Protein AF-A0A917PQ58-F1 (afdb_monomer_lite)

Sequence (149 aa):
MGRSGKFSRRNDREARRAAQQQMDANDAPAIWERPPKEEWDPPSEFSVALSATSRLFVRTNNYRGKCIDFAICHQVGGPYRWRDIFRVDSSHDTVHRHDLTRGTDQRETIESINGPLTVDRQYTEQYDFMLATWEQREREQGDGRVDER

Structure (mmCIF, N/CA/C/O backbone):
data_AF-A0A917PQ58-F1
#
_entry.id   AF-A0A917PQ58-F1
#
loop_
_atom_site.group_PDB
_atom_site.id
_atom_site.type_symbol
_atom_site.label_atom_id
_atom_site.label_alt_id
_atom_site.label_comp_id
_atom_site.label_asym_id
_atom_site.label_entity_id
_atom_site.label_seq_id
_atom_site.pdbx_PDB_ins_code
_atom_site.Cartn_x
_atom_site.Cartn_y
_atom_site.Cartn_z
_atom_site.occupancy
_atom_site.B_iso_or_equiv
_atom_site.auth_seq_id
_atom_site.auth_comp_id
_atom_site.auth_asym_id
_atom_site.auth_atom_id
_atom_site.pdbx_PDB_model_num
ATOM 1 N N . MET A 1 1 ? 28.857 34.158 -68.858 1.00 40.44 1 MET A N 1
ATOM 2 C CA . MET A 1 1 ? 29.669 33.894 -67.648 1.00 40.44 1 MET A CA 1
ATOM 3 C C . MET A 1 1 ? 28.725 33.580 -66.496 1.00 40.44 1 MET A C 1
ATOM 5 O O . MET A 1 1 ? 27.702 34.242 -66.368 1.00 40.44 1 MET A O 1
ATOM 9 N N . GLY A 1 2 ? 28.981 32.466 -65.807 1.00 41.34 2 GLY A N 1
ATOM 10 C CA . GLY A 1 2 ? 27.979 31.646 -65.120 1.00 41.34 2 GLY A CA 1
ATOM 11 C C . GLY A 1 2 ? 27.456 32.176 -63.783 1.00 41.34 2 GLY A C 1
ATOM 12 O O . GLY A 1 2 ? 28.184 32.750 -62.981 1.00 41.34 2 GLY A O 1
ATOM 13 N N . ARG A 1 3 ? 26.166 31.913 -63.552 1.00 50.50 3 ARG A N 1
ATOM 14 C CA . ARG A 1 3 ? 25.467 32.015 -62.267 1.00 50.50 3 ARG A CA 1
ATOM 15 C C . ARG A 1 3 ? 25.549 30.657 -61.566 1.00 50.50 3 ARG A C 1
ATOM 17 O O . ARG A 1 3 ? 25.039 29.701 -62.133 1.00 50.50 3 ARG A O 1
ATOM 24 N N . SER A 1 4 ? 26.089 30.556 -60.352 1.00 48.25 4 SER A N 1
ATOM 25 C CA . SER A 1 4 ? 25.689 29.496 -59.408 1.00 48.25 4 SER A CA 1
ATOM 26 C C . SER A 1 4 ? 26.263 29.733 -58.012 1.00 48.25 4 SER A C 1
ATOM 28 O O . SER A 1 4 ? 27.385 30.210 -57.884 1.00 48.25 4 SER A O 1
ATOM 30 N N . GLY A 1 5 ? 25.502 29.384 -56.972 1.00 47.47 5 GLY A N 1
ATOM 31 C CA . GLY A 1 5 ? 26.006 29.366 -55.594 1.00 47.47 5 GLY A CA 1
ATOM 32 C C . GLY A 1 5 ? 25.015 29.803 -54.513 1.00 47.47 5 GLY A C 1
ATOM 33 O O . GLY A 1 5 ? 25.385 30.566 -53.629 1.00 47.47 5 GLY A O 1
ATOM 34 N N . LYS A 1 6 ? 23.747 29.366 -54.556 1.00 47.50 6 LYS A N 1
ATOM 35 C CA . LYS A 1 6 ? 22.775 29.608 -53.463 1.00 47.50 6 LYS A CA 1
ATOM 36 C C . LYS A 1 6 ? 22.003 28.355 -53.016 1.00 47.50 6 LYS A C 1
ATOM 38 O O . LYS A 1 6 ? 20.891 28.477 -52.518 1.00 47.50 6 LYS A O 1
ATOM 43 N N . PHE A 1 7 ? 22.582 27.159 -53.151 1.00 48.88 7 PHE A N 1
ATOM 44 C CA . PHE A 1 7 ? 21.887 25.895 -52.836 1.00 48.88 7 PHE A CA 1
ATOM 45 C C . PHE A 1 7 ? 22.466 25.074 -51.667 1.00 48.88 7 PHE A C 1
ATOM 47 O O . PHE A 1 7 ? 21.937 24.014 -51.371 1.00 48.88 7 PHE A O 1
ATOM 54 N N . SER A 1 8 ? 23.491 25.547 -50.945 1.00 55.22 8 SER A N 1
ATOM 55 C CA . SER A 1 8 ? 24.182 24.687 -49.959 1.00 55.22 8 SER A CA 1
ATOM 56 C C . SER A 1 8 ? 23.692 24.788 -48.506 1.00 55.22 8 SER A C 1
ATOM 58 O O . SER A 1 8 ? 23.981 23.899 -47.724 1.00 55.22 8 SER A O 1
ATOM 60 N N . ARG A 1 9 ? 22.973 25.845 -48.095 1.00 53.72 9 ARG A N 1
ATOM 61 C CA . ARG A 1 9 ? 22.705 26.096 -46.655 1.00 53.72 9 ARG A CA 1
ATOM 62 C C . ARG A 1 9 ? 21.360 25.577 -46.127 1.00 53.72 9 ARG A C 1
ATOM 64 O O . ARG A 1 9 ? 21.173 25.531 -44.916 1.00 53.72 9 ARG A O 1
ATOM 71 N N . ARG A 1 10 ? 20.403 25.238 -47.002 1.00 55.22 10 ARG A N 1
ATOM 72 C CA . ARG A 1 10 ? 19.088 24.704 -46.584 1.00 55.22 10 ARG A CA 1
ATOM 73 C C . ARG A 1 10 ? 19.149 23.207 -46.274 1.00 55.22 10 ARG A C 1
ATOM 75 O O . ARG A 1 10 ? 18.634 22.811 -45.234 1.00 55.22 10 ARG A O 1
ATOM 82 N N . ASN A 1 11 ? 19.860 22.436 -47.097 1.00 58.81 11 ASN A N 1
ATOM 83 C CA . ASN A 1 11 ? 19.992 20.986 -46.925 1.00 58.81 11 ASN A CA 1
ATOM 84 C C . ASN A 1 11 ? 20.666 20.615 -45.593 1.00 58.81 11 ASN A C 1
ATOM 86 O O . ASN A 1 11 ? 20.209 19.704 -44.911 1.00 58.81 11 ASN A O 1
ATOM 90 N N . ASP A 1 12 ? 21.664 21.387 -45.152 1.00 60.78 12 ASP A N 1
ATOM 91 C CA . ASP A 1 12 ? 22.346 21.140 -43.872 1.00 60.78 12 ASP A CA 1
ATOM 92 C C . ASP A 1 12 ? 21.435 21.347 -42.653 1.00 60.78 12 ASP A C 1
ATOM 94 O O . ASP A 1 12 ? 21.607 20.701 -41.619 1.00 60.78 12 ASP A O 1
ATOM 98 N N . ARG A 1 13 ? 20.455 22.256 -42.744 1.00 61.66 13 ARG A N 1
ATOM 99 C CA . ARG A 1 13 ? 19.552 22.562 -41.626 1.00 61.66 13 ARG A CA 1
ATOM 100 C C . ARG A 1 13 ? 18.455 21.512 -41.482 1.00 61.66 13 ARG A C 1
ATOM 102 O O . ARG A 1 13 ? 18.069 21.204 -40.357 1.00 61.66 13 ARG A O 1
ATOM 109 N N . GLU A 1 14 ? 17.971 20.971 -42.596 1.00 67.88 14 GLU A N 1
ATOM 110 C CA . GLU A 1 14 ? 17.015 19.860 -42.599 1.00 67.88 14 GLU A CA 1
ATOM 111 C C . GLU A 1 14 ? 17.679 18.561 -42.144 1.00 67.88 14 GLU A C 1
ATOM 113 O O . GLU A 1 14 ? 17.137 17.896 -41.267 1.00 67.88 14 GLU A O 1
ATOM 118 N N . ALA A 1 15 ? 18.898 18.273 -42.611 1.00 67.75 15 ALA A N 1
ATOM 119 C CA . ALA A 1 15 ? 19.668 17.120 -42.148 1.00 67.75 15 ALA A CA 1
ATOM 120 C C . ALA A 1 15 ? 19.958 17.179 -40.638 1.00 67.75 15 ALA A C 1
ATOM 122 O O . ALA A 1 15 ? 19.785 16.186 -39.938 1.00 67.75 15 ALA A O 1
ATOM 123 N N . ARG A 1 16 ? 20.324 18.354 -40.099 1.00 65.94 16 ARG A N 1
ATOM 124 C CA . ARG A 1 16 ? 20.527 18.536 -38.649 1.00 65.94 16 ARG A CA 1
ATOM 125 C C . ARG A 1 16 ? 19.236 18.422 -37.840 1.00 65.94 16 ARG A C 1
ATOM 127 O O . ARG A 1 16 ? 19.274 17.889 -36.741 1.00 65.94 16 ARG A O 1
ATOM 134 N N . ARG A 1 17 ? 18.099 18.900 -38.360 1.00 66.31 17 ARG A N 1
ATOM 135 C CA . ARG A 1 17 ? 16.792 18.731 -37.699 1.00 66.31 17 ARG A CA 1
ATOM 136 C C . ARG A 1 17 ? 16.332 17.277 -37.700 1.00 66.31 17 ARG A C 1
ATOM 138 O O . ARG A 1 17 ? 15.838 16.826 -36.677 1.00 66.31 17 ARG A O 1
ATOM 145 N N . ALA A 1 18 ? 16.525 16.559 -38.804 1.00 64.12 18 ALA A N 1
ATOM 146 C CA . ALA A 1 18 ? 16.210 15.136 -38.893 1.00 64.12 18 ALA A CA 1
ATOM 147 C C . ALA A 1 18 ? 17.116 14.300 -37.975 1.00 64.12 18 ALA A C 1
ATOM 149 O O . ALA A 1 18 ? 16.622 13.428 -37.270 1.00 64.12 18 ALA A O 1
ATOM 150 N N . ALA A 1 19 ? 18.415 14.619 -37.913 1.00 63.28 19 ALA A N 1
ATOM 151 C CA . ALA A 1 19 ? 19.349 13.975 -36.992 1.00 63.28 19 ALA A CA 1
ATOM 152 C C . ALA A 1 19 ? 19.001 14.260 -35.522 1.00 63.28 19 ALA A C 1
ATOM 154 O O . ALA A 1 19 ? 19.004 13.339 -34.715 1.00 63.28 19 ALA A O 1
ATOM 155 N N . GLN A 1 20 ? 18.628 15.501 -35.181 1.00 60.25 20 GLN A N 1
ATOM 156 C CA . GLN A 1 20 ? 18.167 15.843 -33.832 1.00 60.25 20 GLN A CA 1
ATOM 157 C C . GLN A 1 20 ? 16.865 15.105 -33.480 1.00 60.25 20 GLN A C 1
ATOM 159 O O . GLN A 1 20 ? 16.788 14.499 -32.423 1.00 60.25 20 GLN A O 1
ATOM 164 N N . GLN A 1 21 ? 15.883 15.061 -34.389 1.00 59.78 21 GLN A N 1
ATOM 165 C CA . GLN A 1 21 ? 14.642 14.300 -34.183 1.00 59.78 21 GLN A CA 1
ATOM 166 C C . GLN A 1 21 ? 14.881 12.789 -34.044 1.00 59.78 21 GLN A C 1
ATOM 168 O O . GLN A 1 21 ? 14.168 12.135 -33.292 1.00 59.78 21 GLN A O 1
ATOM 173 N N . GLN A 1 22 ? 15.873 12.225 -34.740 1.00 58.81 22 GLN A N 1
ATOM 174 C CA . GLN A 1 22 ? 16.258 10.820 -34.574 1.00 58.81 22 GLN A CA 1
ATOM 175 C C . GLN A 1 22 ? 17.009 10.555 -33.264 1.00 58.81 22 GLN A C 1
ATOM 177 O O . GLN A 1 22 ? 16.840 9.483 -32.689 1.00 58.81 22 GLN A O 1
ATOM 182 N N . MET A 1 23 ? 17.819 11.503 -32.782 1.00 57.28 23 MET A N 1
ATOM 183 C CA . MET A 1 23 ? 18.466 11.392 -31.470 1.00 57.28 23 MET A CA 1
ATOM 184 C C . MET A 1 23 ? 17.437 11.494 -30.339 1.00 57.28 23 MET A C 1
ATOM 186 O O . MET A 1 23 ? 17.443 10.646 -29.454 1.00 57.28 23 MET A O 1
ATOM 190 N N . ASP A 1 24 ? 16.495 12.435 -30.430 1.00 55.03 24 ASP A N 1
ATOM 191 C CA . ASP A 1 24 ? 15.431 12.611 -29.434 1.00 55.03 24 ASP A CA 1
ATOM 192 C C . ASP A 1 24 ? 14.456 11.410 -29.408 1.00 55.03 24 ASP A C 1
ATOM 194 O O . ASP A 1 24 ? 13.891 11.090 -28.366 1.00 55.03 24 ASP A O 1
ATOM 198 N N . ALA A 1 25 ? 14.271 10.706 -30.534 1.00 54.69 25 ALA A N 1
ATOM 199 C CA . ALA A 1 25 ? 13.430 9.506 -30.608 1.00 54.69 25 ALA A CA 1
ATOM 200 C C . ALA A 1 25 ? 14.083 8.247 -30.005 1.00 54.69 25 ALA A C 1
ATOM 202 O O . ALA A 1 25 ? 13.368 7.341 -29.580 1.00 54.69 25 ALA A O 1
ATOM 203 N N . ASN A 1 26 ? 15.418 8.180 -29.960 1.00 55.53 26 ASN A N 1
ATOM 204 C CA . ASN A 1 26 ? 16.153 7.060 -29.357 1.00 55.53 26 ASN A CA 1
ATOM 205 C C . ASN A 1 26 ? 16.333 7.197 -27.837 1.00 55.53 26 ASN A C 1
ATOM 207 O O . ASN A 1 26 ? 16.674 6.211 -27.190 1.00 55.53 26 ASN A O 1
ATOM 211 N N . ASP A 1 27 ? 16.084 8.384 -27.280 1.00 52.28 27 ASP A N 1
ATOM 212 C CA . ASP A 1 27 ? 16.139 8.668 -25.838 1.00 52.28 27 ASP A CA 1
ATOM 213 C C . ASP A 1 27 ? 14.754 8.612 -25.165 1.00 52.28 27 ASP A C 1
ATOM 215 O O . ASP A 1 27 ? 14.582 9.042 -24.021 1.00 52.28 27 ASP A O 1
ATOM 219 N N . ALA A 1 28 ? 13.739 8.073 -25.854 1.00 58.59 28 ALA A N 1
ATOM 220 C CA . ALA A 1 28 ? 12.460 7.789 -25.219 1.00 58.59 28 ALA A CA 1
ATOM 221 C C . ALA A 1 28 ? 12.696 6.812 -24.048 1.00 58.59 28 ALA A C 1
ATOM 223 O O . ALA A 1 28 ? 13.298 5.754 -24.259 1.00 58.59 28 ALA A O 1
ATOM 224 N N . PRO A 1 29 ? 12.261 7.143 -22.815 1.00 58.50 29 PRO A N 1
ATOM 225 C CA . PRO A 1 29 ? 12.496 6.283 -21.666 1.00 58.50 29 PRO A CA 1
ATOM 226 C C . PRO A 1 29 ? 11.893 4.909 -21.945 1.00 58.50 29 PRO A C 1
ATOM 228 O O . PRO A 1 29 ? 10.753 4.811 -22.405 1.00 58.50 29 PRO A O 1
ATOM 231 N N . ALA A 1 30 ? 12.669 3.854 -21.689 1.00 63.62 30 ALA A N 1
ATOM 232 C CA . ALA A 1 30 ? 12.189 2.488 -21.826 1.00 63.62 30 ALA A CA 1
ATOM 233 C C . ALA A 1 30 ? 10.879 2.341 -21.039 1.00 63.62 30 ALA A C 1
ATOM 235 O O . ALA A 1 30 ? 10.841 2.609 -19.836 1.00 63.62 30 ALA A O 1
ATOM 236 N N . ILE A 1 31 ? 9.805 1.954 -21.731 1.00 70.00 31 ILE A N 1
ATOM 237 C CA . ILE A 1 31 ? 8.519 1.672 -21.098 1.00 70.00 31 ILE A CA 1
ATOM 238 C C . ILE A 1 31 ? 8.753 0.465 -20.199 1.00 70.00 31 ILE A C 1
ATOM 240 O O . ILE A 1 31 ? 9.163 -0.597 -20.667 1.00 70.00 31 ILE A O 1
ATOM 244 N N . TRP A 1 32 ? 8.568 0.642 -18.894 1.00 82.44 32 TRP A N 1
ATOM 245 C CA . TRP A 1 32 ? 8.654 -0.478 -17.977 1.00 82.44 32 TRP A CA 1
ATOM 246 C C . TRP A 1 32 ? 7.495 -1.434 -18.243 1.00 82.44 32 TRP A C 1
ATOM 248 O O . TRP A 1 32 ? 6.333 -1.067 -18.097 1.00 82.44 32 TRP A O 1
ATOM 258 N N . GLU A 1 33 ? 7.830 -2.666 -18.607 1.00 86.62 33 GLU A N 1
ATOM 259 C CA . GLU A 1 33 ? 6.869 -3.752 -18.724 1.00 86.62 33 GLU A CA 1
ATOM 260 C C . GLU A 1 33 ? 6.928 -4.607 -17.459 1.00 86.62 33 GLU A C 1
ATOM 262 O O . GLU A 1 33 ? 7.988 -5.103 -17.055 1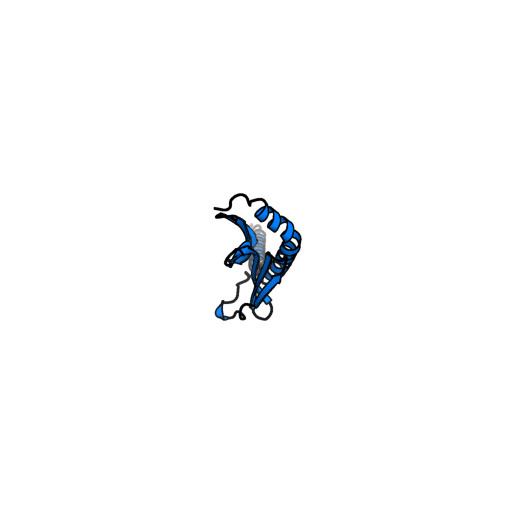.00 86.62 33 GLU A O 1
ATOM 267 N N . ARG A 1 34 ? 5.776 -4.770 -16.805 1.00 88.50 34 ARG A N 1
ATOM 268 C CA . ARG A 1 34 ? 5.659 -5.666 -15.656 1.00 88.50 34 ARG A CA 1
ATOM 269 C C . ARG A 1 34 ? 5.917 -7.111 -16.121 1.00 88.50 34 ARG A C 1
ATOM 271 O O . ARG A 1 34 ? 5.372 -7.505 -17.152 1.00 88.50 34 ARG A O 1
ATOM 278 N N . PRO A 1 35 ? 6.699 -7.919 -15.377 1.00 91.50 35 PRO A N 1
ATOM 279 C CA . PRO A 1 35 ? 6.916 -9.315 -15.745 1.00 91.50 35 PRO A CA 1
ATOM 280 C C . PRO A 1 35 ? 5.588 -10.095 -15.775 1.00 91.50 35 PRO A C 1
ATOM 282 O O . PRO A 1 35 ? 4.667 -9.752 -15.018 1.00 91.50 35 PRO A O 1
ATOM 285 N N . PRO A 1 36 ? 5.483 -11.157 -16.595 1.00 92.19 36 PRO A N 1
ATOM 286 C CA . PRO A 1 36 ? 4.325 -12.049 -16.604 1.00 92.19 36 PRO A CA 1
ATOM 287 C C . PRO A 1 36 ? 4.038 -12.611 -15.208 1.00 92.19 36 PRO A C 1
ATOM 289 O O . PRO A 1 36 ? 4.965 -12.880 -14.444 1.00 92.19 36 PRO A O 1
ATOM 292 N N . LYS A 1 37 ? 2.758 -12.797 -14.862 1.00 91.50 37 LYS A N 1
ATOM 293 C CA . LYS A 1 37 ? 2.337 -13.248 -13.519 1.00 91.50 37 LYS A CA 1
ATOM 294 C C . LYS A 1 37 ? 2.893 -14.618 -13.144 1.00 91.50 37 LYS A C 1
ATOM 296 O O . LYS A 1 37 ? 3.068 -14.906 -11.967 1.00 91.50 37 LYS A O 1
ATOM 301 N N . GLU A 1 38 ? 3.175 -15.446 -14.139 1.00 94.62 38 GLU A N 1
ATOM 302 C CA . GLU A 1 38 ? 3.740 -16.785 -14.002 1.00 94.62 38 GLU A CA 1
ATOM 303 C C . GLU A 1 38 ? 5.191 -16.757 -13.501 1.00 94.62 38 GLU A C 1
ATOM 305 O O . GLU A 1 38 ? 5.671 -17.753 -12.966 1.00 94.62 38 GLU A O 1
ATOM 310 N N . GLU A 1 39 ? 5.882 -15.625 -13.666 1.00 94.56 39 GLU A N 1
ATOM 311 C CA . GLU A 1 39 ? 7.249 -15.418 -13.188 1.00 94.56 39 GLU A CA 1
ATOM 312 C C . GLU A 1 39 ? 7.312 -14.797 -11.786 1.00 94.56 39 GLU A C 1
ATOM 314 O O . GLU A 1 39 ? 8.405 -14.634 -11.243 1.00 94.56 39 GLU A O 1
ATOM 319 N N . TRP A 1 40 ? 6.175 -14.405 -11.206 1.00 94.88 40 TRP A N 1
ATOM 320 C CA . TRP A 1 40 ? 6.155 -13.751 -9.901 1.00 94.88 40 TRP A CA 1
ATOM 321 C C . TRP A 1 40 ? 6.490 -14.755 -8.802 1.00 94.88 40 TRP A C 1
ATOM 323 O O . TRP A 1 40 ? 6.080 -15.917 -8.833 1.00 94.88 40 TRP A O 1
ATOM 333 N N . ASP A 1 41 ? 7.190 -14.273 -7.783 1.00 95.56 41 ASP A N 1
ATOM 334 C CA . ASP A 1 41 ? 7.324 -15.000 -6.532 1.00 95.56 41 ASP A CA 1
ATOM 335 C C . ASP A 1 41 ? 5.930 -15.181 -5.893 1.00 95.56 41 ASP A C 1
ATOM 337 O O . ASP A 1 41 ? 5.044 -14.336 -6.090 1.00 95.56 41 ASP A O 1
ATOM 341 N N . PRO A 1 42 ? 5.709 -16.244 -5.093 1.00 96.31 42 PRO A N 1
ATOM 342 C CA . PRO A 1 42 ? 4.480 -16.388 -4.326 1.00 96.31 42 PRO A CA 1
ATOM 343 C C . PRO A 1 42 ? 4.170 -15.121 -3.509 1.00 96.31 42 PRO A C 1
ATOM 345 O O . PRO A 1 42 ? 5.094 -14.533 -2.932 1.00 96.31 42 PRO A O 1
ATOM 348 N N . PRO A 1 43 ? 2.892 -14.702 -3.419 1.00 96.06 43 PRO A N 1
ATOM 349 C CA . PRO A 1 43 ? 2.525 -13.506 -2.676 1.00 96.06 43 PRO A CA 1
ATOM 350 C C . PRO A 1 43 ? 3.021 -13.577 -1.230 1.00 96.06 43 PRO A C 1
ATOM 352 O O . PRO A 1 43 ? 2.811 -14.571 -0.533 1.00 96.06 43 PRO A O 1
ATOM 355 N N . SER A 1 44 ? 3.666 -12.508 -0.772 1.00 96.69 44 SER A N 1
ATOM 356 C CA . SER A 1 44 ? 3.998 -12.324 0.639 1.00 96.69 44 SER A CA 1
ATOM 357 C C . SER A 1 44 ? 2.856 -11.591 1.321 1.00 96.69 44 SER A C 1
ATOM 359 O O . SER A 1 44 ? 2.508 -10.483 0.917 1.00 96.69 44 SER A O 1
ATOM 361 N N . GLU A 1 45 ? 2.281 -12.195 2.357 1.00 97.81 45 GLU A N 1
ATOM 362 C CA . GLU A 1 45 ? 1.155 -11.631 3.099 1.00 97.81 45 GLU A CA 1
ATOM 363 C C . GLU A 1 45 ? 1.470 -11.550 4.590 1.00 97.81 45 GLU A C 1
ATOM 365 O O . GLU A 1 45 ? 1.979 -12.500 5.187 1.00 97.81 45 GLU A O 1
ATOM 370 N N . PHE A 1 46 ? 1.149 -10.417 5.208 1.00 97.19 46 PHE A N 1
ATOM 371 C CA . PHE A 1 46 ? 1.248 -10.253 6.654 1.00 97.19 46 PHE A CA 1
ATOM 372 C C . PHE A 1 46 ? 0.213 -9.258 7.175 1.00 97.19 46 PHE A C 1
ATOM 374 O O . PHE A 1 46 ? -0.491 -8.580 6.425 1.00 97.19 46 PHE A O 1
ATOM 381 N N . SER A 1 47 ? 0.070 -9.197 8.496 1.00 97.38 47 SER A N 1
ATOM 382 C CA . SER A 1 47 ? -0.800 -8.224 9.148 1.00 97.38 47 SER A CA 1
ATOM 383 C C . SER A 1 47 ? -0.110 -7.575 10.333 1.00 97.38 47 SER A C 1
ATOM 385 O O . SER A 1 47 ? 0.601 -8.239 11.083 1.00 97.38 47 SER A O 1
ATOM 387 N N . VAL A 1 48 ? -0.374 -6.287 10.518 1.00 97.19 48 VAL A N 1
ATOM 388 C CA . VAL A 1 48 ? 0.091 -5.492 11.653 1.00 97.19 48 VAL A CA 1
ATOM 389 C C . VAL A 1 48 ? -1.128 -5.078 12.457 1.00 97.19 48 VAL A C 1
ATOM 391 O O . VAL A 1 48 ? -2.002 -4.385 11.939 1.00 97.19 48 VAL A O 1
ATOM 394 N N . ALA A 1 49 ? -1.215 -5.534 13.705 1.00 96.38 49 ALA A N 1
ATOM 395 C CA . ALA A 1 49 ? -2.265 -5.088 14.612 1.00 96.38 49 ALA A CA 1
ATOM 396 C C . ALA A 1 49 ? -2.067 -3.598 14.926 1.00 96.38 49 ALA A C 1
ATOM 398 O O . ALA A 1 49 ? -0.971 -3.193 15.310 1.00 96.38 49 ALA A O 1
ATOM 399 N N . LEU A 1 50 ? -3.121 -2.803 14.745 1.00 95.25 50 LEU A N 1
ATOM 400 C CA . LEU A 1 50 ? -3.137 -1.371 15.052 1.00 95.25 50 LEU A CA 1
ATOM 401 C C . LEU A 1 50 ? -3.842 -1.117 16.387 1.00 95.25 50 LEU A C 1
ATOM 403 O O . LEU A 1 50 ? -3.340 -0.388 17.238 1.00 95.25 50 LEU A O 1
ATOM 407 N N . SER A 1 51 ? -4.975 -1.792 16.596 1.00 93.81 51 SER A N 1
ATOM 408 C CA . SER A 1 51 ? -5.744 -1.780 17.840 1.00 93.81 51 SER A CA 1
ATOM 409 C C . SER A 1 51 ? -6.345 -3.165 18.119 1.00 93.81 51 SER A C 1
ATOM 411 O O . SER A 1 51 ? -6.121 -4.123 17.376 1.00 93.81 51 SER A O 1
ATOM 413 N N . ALA A 1 52 ? -7.151 -3.289 19.179 1.00 90.44 52 ALA A N 1
ATOM 414 C CA . ALA A 1 52 ? -7.934 -4.501 19.435 1.00 90.44 52 ALA A CA 1
ATOM 415 C C . ALA A 1 52 ? -8.951 -4.806 18.315 1.00 90.44 52 ALA A C 1
ATOM 417 O O . ALA A 1 52 ? -9.401 -5.943 18.177 1.00 90.44 52 ALA A O 1
ATOM 418 N N . THR A 1 53 ? -9.319 -3.794 17.526 1.00 91.69 53 THR A N 1
ATOM 419 C CA . THR A 1 53 ? -10.348 -3.878 16.486 1.00 91.69 53 THR A CA 1
ATOM 420 C C . THR A 1 53 ? -9.857 -3.479 15.103 1.00 91.69 53 THR A C 1
ATOM 422 O O . THR A 1 53 ? -10.660 -3.527 14.176 1.00 91.69 53 THR A O 1
ATOM 425 N N . SER A 1 54 ? -8.586 -3.124 14.914 1.00 94.75 54 SER A N 1
ATOM 426 C CA . SER A 1 54 ? -8.047 -2.757 13.600 1.00 94.75 54 SER A CA 1
ATOM 427 C C . SER A 1 54 ? -6.670 -3.338 13.314 1.00 94.75 54 SER A C 1
ATOM 429 O O . SER A 1 54 ? -5.875 -3.641 14.207 1.00 94.75 54 SER A O 1
ATOM 431 N N . ARG A 1 55 ? -6.392 -3.508 12.020 1.00 96.38 55 ARG A N 1
ATOM 432 C CA . ARG A 1 55 ? -5.107 -3.978 11.500 1.00 96.38 55 ARG A CA 1
ATOM 433 C C . ARG A 1 55 ? -4.802 -3.371 10.136 1.00 96.38 55 ARG A C 1
ATOM 435 O O . ARG A 1 55 ? -5.722 -3.042 9.387 1.00 96.38 55 ARG A O 1
ATOM 442 N N . LEU A 1 56 ? -3.524 -3.317 9.782 1.00 97.81 56 LEU A N 1
ATOM 443 C CA . LEU A 1 56 ? -3.103 -3.252 8.385 1.00 97.81 56 LEU A CA 1
ATOM 444 C C . LEU A 1 56 ? -2.889 -4.673 7.875 1.00 97.81 56 LEU A C 1
ATOM 446 O O . LEU A 1 56 ? -2.141 -5.435 8.479 1.00 97.81 56 LEU A O 1
ATOM 450 N N . PHE A 1 57 ? -3.541 -5.033 6.778 1.00 98.12 57 PHE A N 1
ATOM 451 C CA . PHE A 1 57 ? -3.239 -6.229 6.001 1.00 98.12 57 PHE A CA 1
ATOM 452 C C . PHE A 1 57 ? -2.399 -5.817 4.796 1.00 98.12 57 PHE A C 1
ATOM 454 O O . PHE A 1 57 ? -2.774 -4.896 4.072 1.00 98.12 57 PHE A O 1
ATOM 461 N N . VAL A 1 58 ? -1.271 -6.486 4.590 1.00 98.31 58 VAL A N 1
ATOM 462 C CA . VAL A 1 58 ? -0.324 -6.173 3.523 1.00 98.31 58 VAL A CA 1
ATOM 463 C C . VAL A 1 58 ? -0.126 -7.406 2.663 1.00 98.31 58 VAL A C 1
ATOM 465 O O . VAL A 1 58 ? 0.130 -8.490 3.185 1.00 98.31 58 VAL A O 1
ATOM 468 N N . ARG A 1 59 ? -0.192 -7.216 1.346 1.00 98.12 59 ARG A N 1
ATOM 469 C CA . ARG A 1 59 ? 0.211 -8.192 0.338 1.00 98.12 59 ARG A CA 1
ATOM 470 C C . ARG A 1 59 ? 1.219 -7.550 -0.601 1.00 98.12 59 ARG A C 1
ATOM 472 O O . ARG A 1 59 ? 0.933 -6.486 -1.146 1.00 98.12 59 ARG A O 1
ATOM 479 N N . THR A 1 60 ? 2.334 -8.216 -0.862 1.00 97.38 60 THR A N 1
ATOM 480 C CA . THR A 1 60 ? 3.280 -7.838 -1.920 1.00 97.38 60 THR A CA 1
ATOM 481 C C . THR A 1 60 ? 3.503 -9.004 -2.874 1.00 97.38 60 THR A C 1
ATOM 483 O O . THR A 1 60 ? 3.497 -10.167 -2.468 1.00 97.38 60 THR A O 1
ATOM 486 N N . ASN A 1 61 ? 3.686 -8.699 -4.156 1.00 96.50 61 ASN A N 1
ATOM 487 C CA . ASN A 1 61 ? 4.212 -9.639 -5.138 1.00 96.50 61 ASN A CA 1
ATOM 488 C C . ASN A 1 61 ? 5.571 -9.138 -5.604 1.00 96.50 61 ASN A C 1
ATOM 490 O O . ASN A 1 61 ? 5.767 -7.937 -5.820 1.00 96.50 61 ASN A O 1
ATOM 494 N N . ASN A 1 62 ? 6.498 -10.075 -5.765 1.00 95.31 62 ASN A N 1
ATOM 495 C CA . ASN A 1 62 ? 7.887 -9.769 -6.047 1.00 95.31 62 ASN A CA 1
ATOM 496 C C . ASN A 1 62 ? 8.354 -10.488 -7.314 1.00 95.31 62 ASN A C 1
ATOM 498 O O . ASN A 1 62 ? 7.788 -11.502 -7.716 1.00 95.31 62 ASN A O 1
ATOM 502 N N . TYR A 1 63 ? 9.381 -9.936 -7.950 1.00 93.81 63 TYR A N 1
ATOM 503 C CA . TYR A 1 63 ? 10.117 -10.575 -9.033 1.00 93.81 63 TYR A CA 1
ATOM 504 C C . TYR A 1 63 ? 11.595 -10.248 -8.891 1.00 93.81 63 TYR A C 1
ATOM 506 O O . TYR A 1 63 ? 11.973 -9.075 -8.827 1.00 93.81 63 TYR A O 1
ATOM 514 N N . ARG A 1 64 ? 12.445 -11.280 -8.831 1.00 92.12 64 ARG A N 1
ATOM 515 C CA . ARG A 1 64 ? 13.905 -11.132 -8.663 1.00 92.12 64 ARG A CA 1
ATOM 516 C C . ARG A 1 64 ? 14.272 -10.210 -7.486 1.00 92.12 64 ARG A C 1
ATOM 518 O O . ARG A 1 64 ? 15.194 -9.399 -7.581 1.00 92.12 64 ARG A O 1
ATOM 525 N N . GLY A 1 65 ? 13.527 -10.322 -6.384 1.00 89.25 65 GLY A N 1
ATOM 526 C CA . GLY A 1 65 ? 13.741 -9.532 -5.167 1.00 89.25 65 GLY A CA 1
ATOM 527 C C . GLY A 1 65 ? 13.302 -8.065 -5.249 1.00 89.25 65 GLY A C 1
ATOM 528 O O . GLY A 1 65 ? 13.738 -7.265 -4.422 1.00 89.25 65 GLY A O 1
ATOM 529 N N . LYS A 1 66 ? 12.485 -7.688 -6.240 1.00 90.44 66 LYS A N 1
ATOM 530 C CA . LYS A 1 66 ? 11.886 -6.349 -6.372 1.00 90.44 66 LYS A CA 1
ATOM 531 C C . LYS A 1 66 ? 10.372 -6.419 -6.231 1.00 90.44 66 LYS A C 1
ATOM 533 O O . LYS A 1 66 ? 9.772 -7.318 -6.821 1.00 90.44 66 LYS A O 1
ATOM 538 N N . CYS A 1 67 ? 9.764 -5.468 -5.520 1.00 93.44 67 CYS A N 1
ATOM 539 C CA . CYS A 1 67 ? 8.310 -5.368 -5.471 1.00 93.44 67 CYS A CA 1
ATOM 540 C C . CYS A 1 67 ? 7.793 -4.912 -6.838 1.00 93.44 67 CYS A C 1
ATOM 542 O O . CYS A 1 67 ? 8.316 -3.977 -7.447 1.00 93.44 67 CYS A O 1
ATOM 544 N N . ILE A 1 68 ? 6.766 -5.591 -7.332 1.00 95.19 68 ILE A N 1
ATOM 545 C CA . ILE A 1 68 ? 6.137 -5.292 -8.628 1.00 95.19 68 ILE A CA 1
ATOM 546 C C . ILE A 1 68 ? 4.631 -5.057 -8.507 1.00 95.19 68 ILE A C 1
ATOM 548 O O . ILE A 1 68 ? 4.009 -4.547 -9.438 1.00 95.19 68 ILE A O 1
ATOM 552 N N . ASP A 1 69 ? 4.050 -5.419 -7.363 1.00 96.12 69 ASP A N 1
ATOM 553 C CA . ASP A 1 69 ? 2.651 -5.210 -7.015 1.00 96.12 69 ASP A CA 1
ATOM 554 C C . ASP A 1 69 ? 2.523 -5.218 -5.486 1.00 96.12 69 ASP A C 1
ATOM 556 O O . ASP A 1 69 ? 3.177 -6.008 -4.802 1.00 96.12 69 ASP A O 1
ATOM 560 N N . PHE A 1 70 ? 1.657 -4.372 -4.949 1.00 97.81 70 PHE A N 1
ATOM 561 C CA . PHE A 1 70 ? 1.308 -4.363 -3.539 1.00 97.81 70 PHE A CA 1
ATOM 562 C C . PHE A 1 70 ? -0.157 -3.992 -3.335 1.00 97.81 70 PHE A C 1
ATOM 564 O O . PHE A 1 70 ? -0.754 -3.278 -4.141 1.00 97.81 70 PHE A O 1
ATOM 571 N N . ALA A 1 71 ? -0.703 -4.430 -2.205 1.00 98.31 71 ALA A N 1
ATOM 572 C CA . ALA A 1 71 ? -1.949 -3.943 -1.641 1.00 98.31 71 ALA A CA 1
ATOM 573 C C . ALA A 1 71 ? -1.790 -3.785 -0.123 1.00 98.31 71 ALA A C 1
ATOM 575 O O . ALA A 1 71 ? -1.312 -4.698 0.552 1.00 98.31 71 ALA A O 1
ATOM 576 N N . ILE A 1 72 ? -2.202 -2.636 0.407 1.00 98.31 72 ILE A N 1
ATOM 577 C CA . ILE A 1 72 ? -2.229 -2.327 1.836 1.00 98.31 72 ILE A CA 1
ATOM 578 C C . ILE A 1 72 ? -3.671 -1.972 2.188 1.00 98.31 72 ILE A C 1
ATOM 580 O O . ILE A 1 72 ? -4.230 -1.018 1.652 1.00 98.31 72 ILE A O 1
ATOM 584 N N . CYS A 1 73 ? -4.281 -2.738 3.086 1.00 97.69 73 CYS A N 1
ATOM 585 C CA . CYS A 1 73 ? -5.660 -2.549 3.522 1.00 97.69 73 CYS A CA 1
ATOM 586 C C . CYS A 1 73 ? -5.696 -2.216 5.013 1.00 97.69 73 CYS A C 1
ATOM 588 O O . CYS A 1 73 ? -5.248 -3.011 5.835 1.00 97.69 73 CYS A O 1
ATOM 590 N N . HIS A 1 74 ? -6.297 -1.087 5.382 1.00 96.38 74 HIS A N 1
ATOM 591 C CA . HIS A 1 74 ? -6.713 -0.837 6.756 1.00 96.38 74 HIS A CA 1
ATOM 592 C C . HIS A 1 74 ? -8.055 -1.529 6.966 1.00 96.38 74 HIS A C 1
ATOM 594 O O . HIS A 1 74 ? -9.055 -1.203 6.320 1.00 96.38 74 HIS A O 1
ATOM 600 N N . GLN A 1 75 ? -8.054 -2.512 7.857 1.00 94.94 75 GLN A N 1
ATOM 601 C CA . GLN A 1 75 ? -9.201 -3.347 8.152 1.00 94.94 75 GLN A CA 1
ATOM 602 C C . GLN A 1 75 ? -9.664 -3.139 9.584 1.00 94.94 75 GLN A C 1
ATOM 604 O O . GLN A 1 75 ? -8.847 -3.093 10.501 1.00 94.94 75 GLN A O 1
ATOM 609 N N . VAL A 1 76 ? -10.981 -3.110 9.773 1.00 92.31 76 VAL A N 1
ATOM 610 C CA . VAL A 1 76 ? -11.618 -3.139 11.094 1.00 92.31 76 VAL A CA 1
ATOM 611 C C . VAL A 1 76 ? -12.355 -4.457 11.303 1.00 92.31 76 VAL A C 1
ATOM 613 O O . VAL A 1 76 ? -12.936 -5.021 10.369 1.00 92.31 76 VAL A O 1
ATOM 616 N N . GLY A 1 77 ? -12.320 -4.965 12.529 1.00 88.44 77 GLY A N 1
ATOM 617 C CA . GLY A 1 77 ? -13.015 -6.170 12.950 1.00 88.44 77 GLY A CA 1
ATOM 618 C C . GLY A 1 77 ? -14.520 -5.925 13.014 1.00 88.44 77 GLY A C 1
ATOM 619 O O . GLY A 1 77 ? -14.989 -5.027 13.713 1.00 88.44 77 GLY A O 1
ATOM 620 N N . GLY A 1 78 ? -15.283 -6.719 12.266 1.00 76.81 78 GLY A N 1
ATOM 621 C CA . GLY A 1 78 ? -16.734 -6.824 12.388 1.00 76.81 78 GLY A CA 1
ATOM 622 C C . GLY A 1 78 ? -17.158 -8.135 13.063 1.00 76.81 78 GLY A C 1
ATOM 623 O O . GLY A 1 78 ? -16.313 -8.991 13.318 1.00 76.81 78 GLY A O 1
ATOM 624 N N . PRO A 1 79 ? -18.470 -8.344 13.285 1.00 66.00 79 PRO A N 1
ATOM 625 C CA . PRO A 1 79 ? -18.992 -9.509 14.010 1.00 66.00 79 PRO A CA 1
ATOM 626 C C . PRO A 1 79 ? -18.601 -10.874 13.414 1.00 66.00 79 PRO A C 1
ATOM 628 O O . PRO A 1 79 ? -18.607 -11.872 14.124 1.00 66.00 79 PRO A O 1
ATOM 631 N N . TYR A 1 80 ? -18.249 -10.922 12.122 1.00 77.69 80 TYR A N 1
ATOM 632 C CA . TYR A 1 80 ? -17.963 -12.175 11.407 1.00 77.69 80 TYR A CA 1
ATOM 633 C C . TYR A 1 80 ? -16.741 -12.125 10.485 1.00 77.69 80 TYR A C 1
ATOM 635 O O . TYR A 1 80 ? -16.343 -13.152 9.941 1.00 77.69 80 TYR A O 1
ATOM 643 N N . ARG A 1 81 ? -16.170 -10.940 10.241 1.00 88.31 81 ARG A N 1
ATOM 644 C CA . ARG A 1 81 ? -15.052 -10.764 9.306 1.00 88.31 81 ARG A CA 1
ATOM 645 C C . ARG A 1 81 ? -14.356 -9.428 9.498 1.00 88.31 81 ARG A C 1
ATOM 647 O O . ARG A 1 81 ? -14.969 -8.457 9.942 1.00 88.31 81 ARG A O 1
ATOM 654 N N . TRP A 1 82 ? -13.103 -9.381 9.069 1.00 91.88 82 TRP A N 1
ATOM 655 C CA . TRP A 1 82 ? -12.402 -8.134 8.799 1.00 91.88 82 TRP A CA 1
ATOM 656 C C . TRP A 1 82 ? -13.041 -7.432 7.601 1.00 91.88 82 TRP A C 1
ATOM 658 O O . TRP A 1 82 ? -13.434 -8.079 6.627 1.00 91.88 82 TRP A O 1
ATOM 668 N N . ARG A 1 83 ? -13.177 -6.112 7.694 1.00 90.75 83 ARG A N 1
ATOM 669 C CA . ARG A 1 83 ? -13.721 -5.264 6.635 1.00 90.75 83 ARG A CA 1
ATOM 670 C C . ARG A 1 83 ? -12.731 -4.155 6.323 1.00 90.75 83 ARG A C 1
ATOM 672 O O . ARG A 1 83 ? -12.359 -3.411 7.228 1.00 90.75 83 ARG A O 1
ATOM 679 N N . ASP A 1 84 ? -12.381 -4.019 5.054 1.00 93.12 84 ASP A N 1
ATOM 680 C CA . ASP A 1 84 ? -11.560 -2.922 4.553 1.00 93.12 84 ASP A CA 1
ATOM 681 C C . ASP A 1 84 ? -12.326 -1.598 4.693 1.00 93.12 84 ASP A C 1
ATOM 683 O O . ASP A 1 84 ? -13.494 -1.499 4.309 1.00 93.12 84 ASP A O 1
ATOM 687 N N . ILE A 1 85 ? -11.675 -0.594 5.271 1.00 92.88 85 ILE A N 1
ATOM 688 C CA . ILE A 1 85 ? -12.184 0.787 5.356 1.00 92.88 85 ILE A CA 1
ATOM 689 C C . ILE A 1 85 ? -11.330 1.760 4.545 1.00 92.88 85 ILE A C 1
ATOM 691 O O . ILE A 1 85 ? -11.774 2.852 4.206 1.00 92.88 85 ILE A O 1
ATOM 695 N N . PHE A 1 86 ? -10.108 1.351 4.216 1.00 95.25 86 PHE A N 1
ATOM 696 C CA . PHE A 1 86 ? -9.200 2.094 3.365 1.00 95.25 86 PHE A CA 1
ATOM 697 C C . PHE A 1 86 ? -8.236 1.114 2.705 1.00 95.25 86 PHE A C 1
ATOM 699 O O . PHE A 1 86 ? -7.759 0.186 3.364 1.00 95.25 86 PHE A O 1
ATOM 706 N N . ARG A 1 87 ? -7.948 1.301 1.421 1.00 97.00 87 ARG A N 1
ATOM 707 C CA . ARG A 1 87 ? -7.023 0.448 0.675 1.00 97.00 87 ARG A CA 1
ATOM 708 C C . ARG A 1 87 ? -6.150 1.287 -0.245 1.00 97.00 87 ARG A C 1
ATOM 710 O O . ARG A 1 87 ? -6.621 2.243 -0.849 1.00 97.00 87 ARG A O 1
ATOM 717 N N . VAL A 1 88 ? -4.890 0.896 -0.375 1.00 98.00 88 VAL A N 1
ATOM 718 C CA . VAL A 1 88 ? -3.997 1.395 -1.417 1.00 98.00 88 VAL A CA 1
ATOM 719 C C . VAL A 1 88 ? -3.381 0.211 -2.143 1.00 98.00 88 VAL A C 1
ATOM 721 O O . VAL A 1 88 ? -2.845 -0.686 -1.495 1.00 98.00 88 VAL A O 1
ATOM 724 N N . ASP A 1 89 ? -3.459 0.180 -3.469 1.00 97.88 89 ASP A N 1
ATOM 725 C CA . ASP A 1 89 ? -2.879 -0.898 -4.270 1.00 9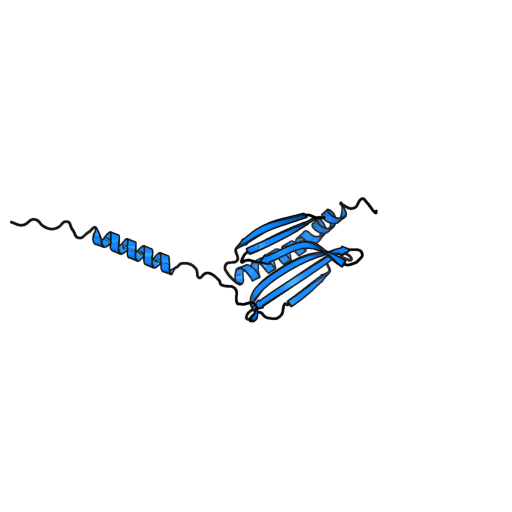7.88 89 ASP A CA 1
ATOM 726 C C . ASP A 1 89 ? -2.295 -0.423 -5.596 1.00 97.88 89 ASP A C 1
ATOM 728 O O . ASP A 1 89 ? -2.673 0.616 -6.133 1.00 97.88 89 ASP A O 1
ATOM 732 N N . SER A 1 90 ? -1.363 -1.207 -6.134 1.00 96.19 90 SER A N 1
ATOM 733 C CA . SER A 1 90 ? -0.791 -0.985 -7.460 1.00 96.19 90 SER A CA 1
ATOM 734 C C . SER A 1 90 ? -1.418 -1.931 -8.481 1.00 96.19 90 SER A C 1
ATOM 736 O O . SER A 1 90 ? -1.212 -3.140 -8.464 1.00 96.19 90 SER A O 1
ATOM 738 N N . SER A 1 91 ? -2.172 -1.374 -9.423 1.00 90.12 91 SER A N 1
ATOM 739 C CA . SER A 1 91 ? -2.904 -2.135 -10.434 1.00 90.12 91 SER A CA 1
ATOM 740 C C . SER A 1 91 ? -2.997 -1.347 -11.733 1.00 90.12 91 SER A C 1
ATOM 742 O O . SER A 1 91 ? -3.164 -0.131 -11.698 1.00 90.12 91 SER A O 1
ATOM 744 N N . HIS A 1 92 ? -2.911 -2.033 -12.876 1.00 86.88 92 HIS A N 1
ATOM 745 C CA . HIS A 1 92 ? -2.919 -1.412 -14.210 1.00 86.88 92 HIS A CA 1
ATOM 746 C C . HIS A 1 92 ? -1.909 -0.255 -14.317 1.00 86.88 92 HIS A C 1
ATOM 748 O O . HIS A 1 92 ? -2.279 0.876 -14.630 1.00 86.88 92 HIS A O 1
ATOM 754 N N . ASP A 1 93 ? -0.658 -0.525 -13.933 1.00 90.06 93 ASP A N 1
ATOM 755 C CA . ASP A 1 93 ? 0.463 0.425 -13.994 1.00 90.06 93 ASP A CA 1
ATOM 756 C C . ASP A 1 93 ? 0.203 1.764 -13.295 1.00 90.06 93 ASP A C 1
ATOM 758 O O . ASP A 1 93 ? 0.780 2.793 -13.625 1.00 90.06 93 ASP A O 1
ATOM 762 N N . THR A 1 94 ? -0.674 1.755 -12.295 1.00 94.75 94 THR A N 1
ATOM 763 C CA . THR A 1 94 ? -1.053 2.927 -11.512 1.00 94.75 94 THR A CA 1
ATOM 764 C C . THR A 1 94 ? -1.247 2.535 -10.053 1.00 94.75 94 THR A C 1
ATOM 766 O O . THR A 1 94 ? -1.580 1.391 -9.737 1.00 94.75 94 THR A O 1
ATOM 769 N N . VAL A 1 95 ? -1.014 3.476 -9.144 1.00 96.88 95 VAL A N 1
ATOM 770 C CA . VAL A 1 95 ? -1.313 3.320 -7.718 1.00 96.88 95 VAL A CA 1
ATOM 771 C C . VAL A 1 95 ? -2.667 3.953 -7.435 1.00 96.88 95 VAL A C 1
ATOM 773 O O . VAL A 1 95 ? -2.896 5.112 -7.783 1.00 96.88 95 VAL A O 1
ATOM 776 N N . HIS A 1 96 ? -3.561 3.192 -6.810 1.00 97.69 96 HIS A N 1
ATOM 777 C CA . HIS A 1 96 ? -4.922 3.606 -6.486 1.00 97.69 96 HIS A CA 1
ATOM 778 C C . HIS A 1 96 ? -5.103 3.698 -4.989 1.00 97.69 96 HIS A C 1
ATOM 780 O O . HIS A 1 96 ? -4.668 2.821 -4.248 1.00 97.69 96 HIS A O 1
ATOM 786 N N . ARG A 1 97 ? -5.800 4.742 -4.567 1.00 96.25 97 ARG A N 1
ATOM 787 C CA . ARG A 1 97 ? -6.330 4.902 -3.224 1.00 96.25 97 ARG A CA 1
ATOM 788 C C . ARG A 1 97 ? -7.828 4.657 -3.254 1.00 96.25 97 ARG A C 1
ATOM 790 O O . ARG A 1 97 ? -8.517 5.174 -4.127 1.00 96.25 97 ARG A O 1
ATOM 797 N N . HIS A 1 98 ? -8.297 3.892 -2.285 1.00 96.00 98 HIS A N 1
ATOM 798 C CA . HIS A 1 98 ? -9.682 3.504 -2.102 1.00 96.00 98 HIS A CA 1
ATOM 799 C C . HIS A 1 98 ? -10.142 3.926 -0.708 1.00 96.00 98 HIS A C 1
ATOM 801 O O . HIS A 1 98 ? -9.681 3.376 0.297 1.00 96.00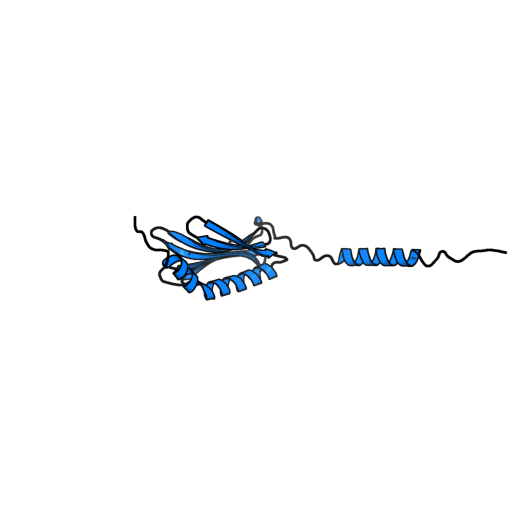 98 HIS A O 1
ATOM 807 N N . ASP A 1 99 ? -11.071 4.874 -0.647 1.00 92.75 99 ASP A N 1
ATOM 808 C CA . ASP A 1 99 ? -11.812 5.215 0.564 1.00 92.75 99 ASP A CA 1
ATOM 809 C C . ASP A 1 99 ? -13.114 4.406 0.595 1.00 92.75 99 ASP A C 1
ATOM 811 O O . ASP A 1 99 ? -14.067 4.660 -0.150 1.00 92.75 99 ASP A O 1
ATOM 815 N N . LEU A 1 100 ? -13.133 3.390 1.464 1.00 89.06 100 LEU A N 1
ATOM 816 C CA . LEU A 1 100 ? -14.188 2.385 1.533 1.00 89.06 100 LEU A CA 1
ATOM 817 C C . LEU A 1 100 ? -15.150 2.744 2.669 1.00 89.06 100 LEU A C 1
ATOM 819 O O . LEU A 1 100 ? -14.956 2.420 3.845 1.00 89.06 100 LEU A O 1
ATOM 823 N N . THR A 1 101 ? -16.223 3.438 2.308 1.00 80.44 101 THR A N 1
ATOM 824 C CA . THR A 1 101 ? -17.330 3.758 3.221 1.00 80.44 101 THR A CA 1
ATOM 825 C C . THR A 1 101 ? -18.488 2.782 3.000 1.00 80.44 101 THR A C 1
ATOM 827 O O . THR A 1 101 ? -18.455 1.959 2.085 1.00 80.44 101 THR A O 1
ATOM 830 N N . ARG A 1 102 ? -19.507 2.777 3.876 1.00 68.81 102 ARG A N 1
ATOM 831 C CA . ARG A 1 102 ? -20.623 1.808 3.811 1.00 68.81 102 ARG A CA 1
ATOM 832 C C . ARG A 1 102 ? -21.346 1.875 2.453 1.00 68.81 102 ARG A C 1
ATOM 834 O O . ARG A 1 102 ? -22.267 2.663 2.285 1.00 68.81 102 ARG A O 1
ATOM 841 N N . GLY A 1 103 ? -20.953 1.004 1.524 1.00 67.25 103 GLY A N 1
ATOM 842 C CA . GLY A 1 103 ? -21.552 0.881 0.193 1.00 67.25 103 GLY A CA 1
ATOM 843 C C . GLY A 1 103 ? -20.927 1.756 -0.896 1.00 67.25 103 GLY A C 1
ATOM 844 O O . GLY A 1 103 ? -21.373 1.663 -2.036 1.00 67.25 103 GLY A O 1
ATOM 845 N N . THR A 1 104 ? -19.895 2.545 -0.584 1.00 82.44 104 THR A N 1
ATOM 846 C CA . THR A 1 104 ? -19.231 3.417 -1.562 1.00 82.44 104 THR A CA 1
ATOM 847 C C . THR A 1 104 ? -17.730 3.171 -1.553 1.00 82.44 104 THR A C 1
ATOM 849 O O . THR A 1 104 ? -17.102 3.173 -0.495 1.00 82.44 104 THR A O 1
ATOM 852 N N . ASP A 1 105 ? -17.170 2.997 -2.747 1.00 91.38 105 ASP A N 1
ATOM 853 C CA . ASP A 1 105 ? -15.733 2.956 -3.006 1.00 91.38 105 ASP A CA 1
ATOM 854 C C . ASP A 1 105 ? -15.357 4.227 -3.773 1.00 91.38 105 ASP A C 1
ATOM 856 O O . ASP A 1 105 ? -15.688 4.369 -4.954 1.00 91.38 105 ASP A O 1
ATOM 860 N N . GLN A 1 106 ? -14.746 5.189 -3.078 1.00 91.56 106 GLN A N 1
ATOM 861 C CA . GLN A 1 106 ? -14.168 6.359 -3.732 1.00 91.56 106 GLN A CA 1
ATOM 862 C C . GLN A 1 106 ? -12.730 6.043 -4.120 1.00 91.56 106 GLN A C 1
ATOM 864 O O . GLN A 1 106 ? -11.885 5.809 -3.258 1.00 91.56 106 GLN A O 1
ATOM 869 N N . ARG A 1 107 ? -12.472 6.052 -5.429 1.00 94.38 107 ARG A N 1
ATOM 870 C CA . ARG A 1 107 ? -11.176 5.709 -6.004 1.00 94.38 107 ARG A CA 1
ATOM 871 C C . ARG A 1 107 ? -10.472 6.940 -6.558 1.00 94.38 107 ARG A C 1
ATOM 873 O O . ARG A 1 107 ? -11.034 7.662 -7.378 1.00 94.38 107 ARG A O 1
ATOM 880 N N . GLU A 1 108 ? -9.213 7.103 -6.181 1.00 95.19 108 GLU A N 1
ATOM 881 C CA . GLU A 1 108 ? -8.296 8.113 -6.707 1.00 95.19 108 GLU A CA 1
ATOM 882 C C . GLU A 1 108 ? -7.038 7.431 -7.258 1.00 95.19 108 GLU A C 1
ATOM 884 O O . GLU A 1 108 ? -6.509 6.502 -6.649 1.00 95.19 108 GLU A O 1
ATOM 889 N N . THR A 1 109 ? -6.536 7.892 -8.404 1.00 96.56 109 THR A N 1
ATOM 890 C CA . THR A 1 109 ? -5.211 7.495 -8.896 1.00 96.56 109 THR A CA 1
ATOM 891 C C . THR A 1 109 ? -4.163 8.451 -8.342 1.00 96.56 109 THR A C 1
ATOM 893 O O . THR A 1 109 ? -4.204 9.642 -8.632 1.00 96.56 109 THR A O 1
ATOM 896 N N . ILE A 1 110 ? -3.218 7.914 -7.572 1.00 94.81 110 ILE A N 1
ATOM 897 C CA . ILE A 1 110 ? -2.130 8.675 -6.949 1.00 94.81 110 ILE A CA 1
ATOM 898 C C . ILE A 1 110 ? -1.025 8.950 -7.971 1.00 94.81 110 ILE A C 1
ATOM 900 O O . ILE A 1 110 ? -0.561 10.078 -8.110 1.00 94.81 110 ILE A O 1
ATOM 904 N N . GLU A 1 111 ? -0.579 7.910 -8.680 1.00 94.69 111 GLU A N 1
ATOM 905 C CA . GLU A 1 111 ? 0.574 8.002 -9.577 1.00 94.69 111 GLU A CA 1
ATOM 906 C C . GLU A 1 111 ? 0.567 6.884 -10.625 1.00 94.69 111 GLU A C 1
ATOM 908 O O . GLU A 1 111 ? 0.040 5.796 -10.386 1.00 94.69 111 GLU A O 1
ATOM 913 N N . SER A 1 112 ? 1.187 7.142 -11.778 1.00 94.44 112 SER A N 1
ATOM 914 C CA . SER A 1 112 ? 1.554 6.106 -12.753 1.00 94.44 112 SER A CA 1
ATOM 915 C C . SER A 1 112 ? 2.863 5.421 -12.362 1.00 94.44 112 SER A C 1
ATOM 917 O O . SER A 1 112 ? 3.789 6.049 -11.856 1.00 94.44 112 SER A O 1
ATOM 919 N N . ILE A 1 113 ? 2.954 4.123 -12.615 1.00 92.62 113 ILE A N 1
ATOM 920 C CA . ILE A 1 113 ? 4.101 3.295 -12.274 1.00 92.62 113 ILE A CA 1
ATOM 921 C C . ILE A 1 113 ? 4.999 3.188 -13.502 1.00 92.62 113 ILE A C 1
ATOM 923 O O . ILE A 1 113 ? 4.648 2.550 -14.487 1.00 92.62 113 ILE A O 1
ATOM 927 N N . ASN A 1 114 ? 6.186 3.782 -13.411 1.00 90.31 114 ASN A N 1
ATOM 928 C CA . ASN A 1 114 ? 7.171 3.794 -14.498 1.00 90.31 114 ASN A CA 1
ATOM 929 C C . ASN A 1 114 ? 8.314 2.788 -14.275 1.00 90.31 114 ASN A C 1
ATOM 931 O O . ASN A 1 114 ? 9.314 2.813 -14.987 1.00 90.31 114 ASN A O 1
ATOM 935 N N . GLY A 1 115 ? 8.215 1.943 -13.246 1.00 90.88 115 GLY A N 1
ATOM 936 C CA . GLY A 1 115 ? 9.271 1.014 -12.863 1.00 90.88 115 GLY A CA 1
ATOM 937 C C . GLY A 1 115 ? 9.057 0.385 -11.485 1.00 90.88 115 GLY A C 1
ATOM 938 O O . GLY A 1 115 ? 8.291 0.924 -10.681 1.00 90.88 115 GLY A O 1
ATOM 939 N N . PRO A 1 116 ? 9.803 -0.685 -11.146 1.00 89.88 116 PRO A N 1
ATOM 940 C CA . PRO A 1 116 ? 9.738 -1.321 -9.828 1.00 89.88 116 PRO A CA 1
ATOM 941 C C . PRO A 1 116 ? 10.116 -0.358 -8.696 1.00 89.88 116 PRO A C 1
ATOM 943 O O . PRO A 1 116 ? 9.575 -0.443 -7.604 1.00 89.88 116 PRO A O 1
ATOM 946 N N . LEU A 1 117 ? 10.984 0.625 -8.967 1.00 91.38 117 LEU A N 1
ATOM 947 C CA . LEU A 1 117 ? 11.337 1.659 -7.989 1.00 91.38 117 LEU A CA 1
ATOM 948 C C . LEU A 1 117 ? 10.140 2.539 -7.604 1.00 91.38 117 LEU A C 1
ATOM 950 O O . LEU A 1 117 ? 10.038 2.946 -6.450 1.00 91.38 117 LEU A O 1
ATOM 954 N N . THR A 1 118 ? 9.226 2.822 -8.539 1.00 93.50 118 THR A N 1
ATOM 955 C CA . THR A 1 118 ? 7.982 3.532 -8.214 1.00 93.50 118 THR A CA 1
ATOM 956 C C . THR A 1 118 ? 7.093 2.665 -7.331 1.00 93.50 118 THR A C 1
ATOM 958 O O . THR A 1 118 ? 6.510 3.184 -6.385 1.00 93.50 118 THR A O 1
ATOM 961 N N . VAL A 1 119 ? 7.032 1.352 -7.588 1.00 94.94 119 VAL A N 1
ATOM 962 C CA . VAL A 1 119 ? 6.287 0.401 -6.748 1.00 94.94 119 VAL A CA 1
ATOM 963 C C . VAL A 1 119 ? 6.865 0.357 -5.334 1.00 94.94 119 VAL A C 1
ATOM 965 O O . VAL A 1 119 ? 6.119 0.561 -4.383 1.00 94.94 119 VAL A O 1
ATOM 968 N N . ASP A 1 120 ? 8.179 0.157 -5.190 1.00 93.94 120 ASP A N 1
ATOM 969 C CA . ASP A 1 12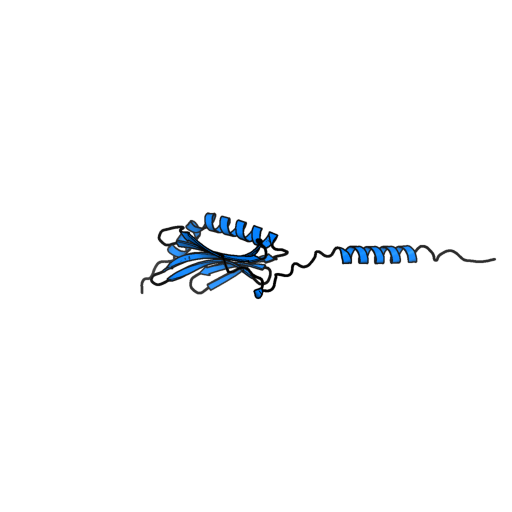0 ? 8.875 0.109 -3.895 1.00 93.94 120 ASP A CA 1
ATOM 970 C C . ASP A 1 120 ? 8.671 1.410 -3.096 1.00 93.94 120 ASP A C 1
ATOM 972 O O . ASP A 1 120 ? 8.351 1.384 -1.901 1.00 93.94 120 ASP A O 1
ATOM 976 N N . ARG A 1 121 ? 8.821 2.564 -3.763 1.00 95.69 121 ARG A N 1
ATOM 977 C CA . ARG A 1 121 ? 8.621 3.879 -3.144 1.00 95.69 121 ARG A CA 1
ATOM 978 C C . ARG A 1 121 ? 7.178 4.058 -2.688 1.00 95.69 121 ARG A C 1
ATOM 980 O O . ARG A 1 121 ? 6.957 4.410 -1.534 1.00 95.69 121 ARG A O 1
ATOM 987 N N . GLN A 1 122 ? 6.209 3.788 -3.562 1.00 97.12 122 GLN A N 1
ATOM 988 C CA . GLN A 1 122 ? 4.794 3.949 -3.233 1.00 97.12 122 GLN A CA 1
ATOM 989 C C . GLN A 1 122 ? 4.337 2.957 -2.165 1.00 97.12 122 GLN A C 1
ATOM 991 O O . GLN A 1 122 ? 3.578 3.331 -1.281 1.00 97.12 122 GLN A O 1
ATOM 996 N N . TYR A 1 123 ? 4.841 1.726 -2.168 1.00 97.00 123 TYR A N 1
ATOM 997 C CA . TYR A 1 123 ? 4.598 0.792 -1.073 1.00 97.00 123 TYR A CA 1
ATOM 998 C C . TYR A 1 123 ? 5.022 1.400 0.273 1.00 97.00 123 TYR A C 1
ATOM 1000 O O . TYR A 1 123 ? 4.223 1.442 1.206 1.00 97.00 123 TYR A O 1
ATOM 1008 N N . THR A 1 124 ? 6.245 1.931 0.347 1.00 96.56 124 THR A N 1
ATOM 1009 C CA . THR A 1 124 ? 6.798 2.519 1.577 1.00 96.56 124 THR A CA 1
ATOM 1010 C C . THR A 1 124 ? 6.018 3.765 2.008 1.00 96.56 124 THR A C 1
ATOM 1012 O O . THR A 1 124 ? 5.536 3.827 3.136 1.00 96.56 124 THR A O 1
ATOM 1015 N N . GLU A 1 125 ? 5.815 4.726 1.099 1.00 97.56 125 GLU A N 1
ATOM 1016 C CA . GLU A 1 125 ? 5.099 5.977 1.389 1.00 97.56 125 GLU A CA 1
ATOM 1017 C C . GLU A 1 125 ? 3.663 5.725 1.868 1.00 97.56 125 GLU A C 1
ATOM 1019 O O . GLU A 1 125 ? 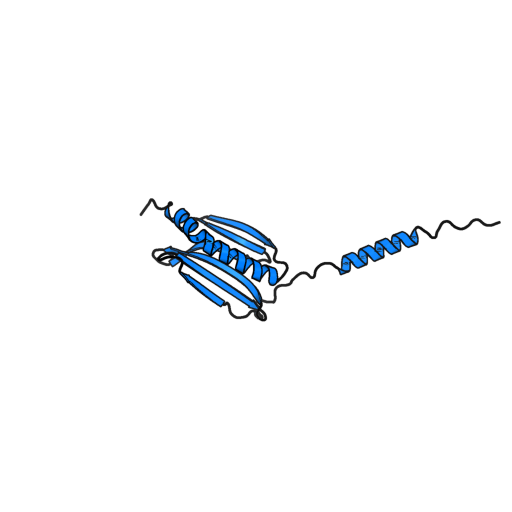3.195 6.361 2.813 1.00 97.56 125 GLU A O 1
ATOM 1024 N N . GLN A 1 126 ? 2.952 4.791 1.232 1.00 97.50 126 GLN A N 1
ATOM 1025 C CA . GLN A 1 126 ? 1.550 4.523 1.556 1.00 97.50 126 GLN A CA 1
ATOM 1026 C C . GLN A 1 126 ? 1.419 3.676 2.825 1.00 97.50 126 GLN A C 1
ATOM 1028 O O . GLN A 1 126 ? 0.482 3.880 3.596 1.00 97.50 126 GLN A O 1
ATOM 1033 N N . TYR A 1 127 ? 2.373 2.780 3.090 1.00 97.44 127 TYR A N 1
ATOM 1034 C CA . TYR A 1 127 ? 2.453 2.060 4.359 1.00 97.44 127 TYR A CA 1
ATOM 1035 C C . TYR A 1 127 ? 2.654 3.026 5.534 1.00 97.44 127 TYR A C 1
ATOM 1037 O O . TYR A 1 127 ? 1.868 3.004 6.485 1.00 97.44 127 TYR A O 1
ATOM 1045 N N . ASP A 1 128 ? 3.629 3.932 5.430 1.00 97.75 128 ASP A N 1
ATOM 1046 C CA . ASP A 1 128 ? 3.905 4.944 6.454 1.00 97.75 128 ASP A CA 1
ATOM 1047 C C . ASP A 1 128 ? 2.721 5.900 6.636 1.00 97.75 128 ASP A C 1
ATOM 1049 O O . ASP A 1 128 ? 2.320 6.199 7.762 1.00 97.75 128 ASP A O 1
ATOM 1053 N N . PHE A 1 129 ? 2.092 6.329 5.537 1.00 95.94 129 PHE A N 1
ATOM 1054 C CA . PHE A 1 129 ? 0.875 7.137 5.583 1.00 95.94 129 PHE A CA 1
ATOM 1055 C C . PHE A 1 129 ? -0.263 6.429 6.332 1.00 95.94 129 PHE A C 1
ATOM 1057 O O . PHE A 1 129 ? -0.945 7.044 7.158 1.00 95.94 129 PHE A O 1
ATOM 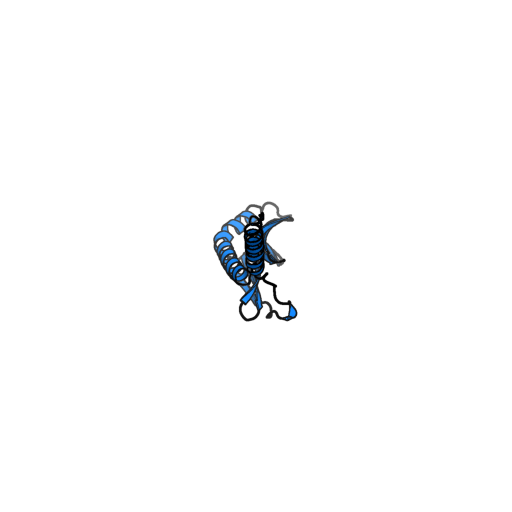1064 N N . MET A 1 130 ? -0.485 5.138 6.072 1.00 96.31 130 MET A N 1
ATOM 1065 C CA . MET A 1 130 ? -1.537 4.371 6.741 1.00 96.31 130 MET A CA 1
ATOM 1066 C C . MET A 1 130 ? -1.222 4.166 8.225 1.00 96.31 130 MET A C 1
ATOM 1068 O O . MET A 1 130 ? -2.124 4.306 9.048 1.00 96.31 130 MET A O 1
ATOM 1072 N N . LEU A 1 131 ? 0.044 3.941 8.590 1.00 96.38 131 LEU A N 1
ATOM 1073 C CA . LEU A 1 131 ? 0.476 3.919 9.992 1.00 96.38 131 LEU A CA 1
ATOM 1074 C C . LEU A 1 131 ? 0.342 5.279 10.690 1.00 96.38 131 LEU A C 1
ATOM 1076 O O . LEU A 1 131 ? 0.072 5.324 11.886 1.00 96.38 131 LEU A O 1
ATOM 1080 N N . ALA A 1 132 ? 0.506 6.390 9.978 1.00 97.00 132 ALA A N 1
ATOM 1081 C CA . ALA A 1 132 ? 0.370 7.720 10.568 1.00 97.00 132 ALA A CA 1
ATOM 1082 C C . ALA A 1 132 ? -1.095 8.156 10.747 1.00 97.00 132 ALA A C 1
ATOM 1084 O O . ALA A 1 132 ? -1.389 8.988 11.602 1.00 97.00 132 ALA A O 1
ATOM 1085 N N . THR A 1 133 ? -2.020 7.620 9.942 1.00 94.75 133 THR A N 1
ATOM 1086 C CA . THR A 1 133 ? -3.408 8.119 9.856 1.00 94.75 133 THR A CA 1
ATOM 1087 C C . THR A 1 133 ? -4.474 7.142 10.348 1.00 94.75 133 THR A C 1
ATOM 1089 O O . THR A 1 133 ? -5.658 7.492 10.367 1.00 94.75 133 THR A O 1
ATOM 1092 N N . TRP A 1 134 ? -4.099 5.924 10.757 1.00 94.56 134 TRP A N 1
ATOM 1093 C CA . TRP A 1 134 ? -5.082 4.884 11.067 1.00 94.56 134 TRP A CA 1
ATOM 1094 C C . TRP A 1 134 ? -6.051 5.274 12.188 1.00 94.56 134 TRP A C 1
ATOM 1096 O O . TRP A 1 134 ? -7.245 5.033 12.035 1.00 94.56 134 TRP A O 1
ATOM 1106 N N . GLU A 1 135 ? -5.588 5.914 13.267 1.00 94.31 135 GLU A N 1
ATOM 1107 C CA . GLU A 1 135 ? -6.456 6.266 14.400 1.00 94.31 135 GLU A CA 1
ATOM 1108 C C . GLU A 1 135 ? -7.581 7.211 13.983 1.00 94.31 135 GLU A C 1
ATOM 1110 O O . GLU A 1 135 ? -8.736 7.020 14.358 1.00 94.31 135 GLU A O 1
ATOM 1115 N N . GLN A 1 136 ? -7.246 8.239 13.199 1.00 91.56 136 GLN A N 1
ATOM 1116 C CA . GLN A 1 136 ? -8.226 9.196 12.700 1.00 91.56 136 GLN A CA 1
ATOM 1117 C C . GLN A 1 136 ? -9.265 8.481 11.830 1.00 91.56 136 GLN A C 1
ATOM 1119 O O . GLN A 1 136 ? -10.465 8.658 12.025 1.00 91.56 136 GLN A O 1
ATOM 1124 N N . ARG A 1 137 ? -8.807 7.617 10.920 1.00 87.88 137 ARG A N 1
ATOM 1125 C CA . ARG A 1 137 ? -9.686 6.861 10.018 1.00 87.88 137 ARG A CA 1
ATOM 1126 C C . ARG A 1 137 ? -10.575 5.864 10.760 1.00 87.88 137 ARG A C 1
ATOM 1128 O O . ARG A 1 137 ? -11.730 5.672 10.385 1.00 87.88 137 ARG A O 1
ATOM 1135 N N . GLU A 1 138 ? -10.062 5.228 11.813 1.00 87.69 138 GLU A N 1
ATOM 1136 C CA . GLU A 1 138 ? -10.859 4.345 12.669 1.00 87.69 138 GLU A CA 1
ATOM 1137 C C . GLU A 1 138 ? -11.967 5.139 13.385 1.00 87.69 138 GLU A C 1
ATOM 1139 O O . GLU A 1 138 ? -13.114 4.688 13.406 1.00 87.69 138 GLU A O 1
ATOM 1144 N N . ARG A 1 139 ? -11.671 6.351 13.885 1.00 87.06 139 ARG A N 1
ATOM 1145 C CA . ARG A 1 139 ? -12.671 7.247 14.502 1.00 87.06 139 ARG A CA 1
ATOM 1146 C C . ARG A 1 139 ? -13.733 7.714 13.514 1.00 87.06 139 ARG A C 1
ATOM 1148 O O . ARG A 1 139 ? -14.911 7.601 13.821 1.00 87.06 139 ARG A O 1
ATOM 1155 N N . GLU A 1 140 ? -13.353 8.144 12.313 1.00 83.25 140 GLU A N 1
ATOM 1156 C CA . GLU A 1 140 ? -14.303 8.562 11.265 1.00 83.25 140 GLU A CA 1
ATOM 1157 C C . GLU A 1 140 ? -15.287 7.437 10.887 1.00 83.25 140 GLU A C 1
ATOM 1159 O O . GLU A 1 140 ? -16.451 7.685 10.571 1.00 83.25 140 GLU A O 1
ATOM 1164 N N . GLN A 1 141 ? -14.852 6.177 10.975 1.00 75.31 141 GLN A N 1
ATOM 1165 C CA . GLN A 1 141 ? -15.720 5.007 10.798 1.00 75.31 141 GLN A CA 1
ATOM 1166 C C . GLN A 1 141 ? -16.546 4.671 12.052 1.00 75.31 141 GLN A C 1
ATOM 1168 O O . GLN A 1 141 ? -17.642 4.113 11.931 1.00 75.31 141 GLN A O 1
ATOM 1173 N N . GLY A 1 142 ? -16.020 4.973 13.242 1.00 65.62 142 GLY A N 1
ATOM 1174 C CA . GLY A 1 142 ? -16.658 4.771 14.543 1.00 65.62 142 GLY A CA 1
ATOM 1175 C C . GLY A 1 142 ? -17.763 5.784 14.858 1.00 65.62 142 GLY A C 1
ATOM 1176 O O . GLY A 1 142 ? -18.818 5.372 15.331 1.00 65.62 142 GLY A O 1
ATOM 1177 N N . ASP A 1 143 ? -17.574 7.061 14.520 1.00 56.50 143 ASP A N 1
ATOM 1178 C CA . ASP A 1 143 ? -18.537 8.155 14.746 1.00 56.50 143 ASP A CA 1
ATOM 1179 C C . ASP A 1 143 ? -19.792 8.039 13.859 1.00 56.50 143 ASP A C 1
ATOM 1181 O O . ASP A 1 143 ? -20.830 8.633 14.142 1.00 56.50 143 ASP A O 1
ATOM 1185 N N . GLY A 1 144 ? -19.750 7.190 12.828 1.00 48.12 144 GLY A N 1
ATOM 1186 C CA . GLY A 1 144 ? -20.924 6.749 12.069 1.00 48.12 144 GLY A CA 1
ATOM 1187 C C . GLY A 1 144 ? -21.758 5.650 12.750 1.00 48.12 144 GLY A C 1
ATOM 1188 O O . GLY A 1 144 ? -22.625 5.058 12.100 1.00 48.12 144 GLY A O 1
ATOM 1189 N N . ARG A 1 145 ? -21.491 5.302 14.021 1.00 45.09 145 ARG A N 1
ATOM 1190 C CA . ARG A 1 145 ? -22.287 4.342 14.808 1.00 45.09 145 ARG A CA 1
ATOM 1191 C C . ARG A 1 145 ? -23.392 5.045 15.604 1.00 45.09 145 ARG A C 1
ATOM 1193 O O . ARG A 1 145 ? -23.247 5.286 16.796 1.00 45.09 145 ARG A O 1
ATOM 1200 N N . VAL A 1 146 ? -24.543 5.229 14.961 1.00 43.53 146 VAL A N 1
ATOM 1201 C CA . VAL A 1 146 ? -25.851 5.082 15.617 1.00 43.53 146 VAL A CA 1
ATOM 1202 C C . VAL A 1 146 ? -26.728 4.257 14.677 1.00 43.53 146 VAL A C 1
ATOM 1204 O O . VAL A 1 146 ? -27.048 4.704 13.582 1.00 43.53 146 VAL A O 1
ATOM 1207 N N . ASP A 1 147 ? -26.944 2.998 15.054 1.00 39.78 147 ASP A N 1
ATOM 1208 C CA . ASP A 1 147 ? -28.166 2.199 14.870 1.00 39.78 147 ASP A CA 1
ATOM 1209 C C . ASP A 1 147 ? -27.802 0.714 14.818 1.00 39.78 147 ASP A C 1
ATOM 1211 O O . ASP A 1 147 ? -27.421 0.147 13.790 1.00 39.78 147 ASP A O 1
ATOM 1215 N N . GLU A 1 148 ? -27.921 0.099 15.992 1.00 42.31 148 GLU A N 1
ATOM 1216 C CA . GLU A 1 148 ? -28.274 -1.305 16.127 1.00 42.31 148 GLU A CA 1
ATOM 1217 C C . GLU A 1 148 ? -29.667 -1.498 15.506 1.00 42.31 148 GLU A C 1
ATOM 1219 O O . GLU A 1 148 ? -30.632 -0.837 15.897 1.00 42.31 148 GLU A O 1
ATOM 1224 N N . ARG A 1 149 ? -29.772 -2.393 14.526 1.00 36.09 149 ARG A N 1
ATOM 1225 C CA . ARG A 1 149 ? -31.030 -3.041 14.155 1.00 36.09 149 ARG A CA 1
ATOM 1226 C C . ARG A 1 149 ? -30.786 -4.525 13.983 1.00 36.09 149 ARG A C 1
ATOM 1228 O O . ARG A 1 149 ? -29.741 -4.867 13.381 1.00 36.09 149 ARG A O 1
#

InterPro domains:
  IPR056135 Domain of unknown function DUF7718 [PF24839] (44-127)

Organism: NCBI:txid1308924

Secondary structure (DSSP, 8-state):
-------STTHHHHHHHHHHHHHHHHTSPPPPPPPPGGGSPPPEEEEEE-SSSEEEEEEEEEETTEEEEEEEEEEEE-SSSEEEEEEEEEETTEEEEEEEETTEEEEEEEEE--SHHHHHHHHHHHHHHHHHHHHHHHHHHHTT-----

Radius of gyration: 26.12 Å; chains: 1; bounding box: 61×51×87 Å

Foldseek 3Di:
DDDDDDPDPPVVVVVVVVVVVVVVVVPDPPQDDQDDPVQKDPKDWDWADPDPFWIWIKIFIDHPRFTRKIKIFIWGDDPPDTDGQWMWIQDPQFIWIWRDDDVDTDIDTPDGHRDSVSVVVCVVVVVVVCSVCVVVSVVVNVVPDDDDD

pLDDT: mean 82.77, std 17.94, range [36.09, 98.31]